Protein AF-A0A0U4E727-F1 (afdb_monomer_lite)

Sequence (83 aa):
MLRNTLSPRCLPYALKRIADRLTRAREPFGLFVLRNDILLIKTATTRFESELKRASVQQHLVGVYDQRARLEDVTADLREHVR

Structure (mmCIF, N/CA/C/O backbone):
data_AF-A0A0U4E727-F1
#
_entry.id   AF-A0A0U4E727-F1
#
loop_
_atom_site.group_PDB
_atom_site.id
_atom_site.type_symbol
_atom_site.label_atom_id
_atom_site.label_alt_id
_atom_site.label_comp_id
_atom_site.label_asym_id
_atom_site.label_entity_id
_atom_site.label_seq_id
_atom_site.pdbx_PDB_ins_code
_atom_site.Cartn_x
_atom_site.Cartn_y
_atom_site.Cartn_z
_atom_site.occupancy
_atom_site.B_iso_or_equiv
_atom_site.auth_seq_id
_atom_site.auth_comp_id
_atom_site.auth_asym_id
_atom_site.auth_atom_id
_atom_site.pdbx_PDB_model_num
ATOM 1 N N . MET A 1 1 ? -6.311 5.034 -20.575 1.00 45.12 1 MET A N 1
ATOM 2 C CA . MET A 1 1 ? -6.001 5.641 -19.261 1.00 45.12 1 MET A CA 1
ATOM 3 C C . MET A 1 1 ? -4.518 5.460 -18.987 1.00 45.12 1 MET A C 1
ATOM 5 O O . MET A 1 1 ? -4.069 4.321 -18.929 1.00 45.12 1 MET A O 1
ATOM 9 N N . LEU A 1 2 ? -3.748 6.545 -18.886 1.00 48.38 2 LEU A N 1
ATOM 10 C CA . LEU A 1 2 ? -2.358 6.482 -18.425 1.00 48.38 2 LEU A CA 1
ATOM 11 C C . LEU A 1 2 ? -2.396 6.112 -16.936 1.00 48.38 2 LEU A C 1
ATOM 13 O O . LEU A 1 2 ? -2.803 6.931 -16.117 1.00 48.38 2 LEU A O 1
ATOM 17 N N . ARG A 1 3 ? -2.076 4.858 -16.595 1.00 57.97 3 ARG A N 1
ATOM 18 C CA . ARG A 1 3 ? -1.849 4.475 -15.197 1.00 57.97 3 ARG A CA 1
ATOM 19 C C . ARG A 1 3 ? -0.583 5.200 -14.760 1.00 57.97 3 ARG A C 1
ATOM 21 O O . ARG A 1 3 ? 0.470 4.960 -15.343 1.00 57.97 3 ARG A O 1
ATOM 28 N N . ASN A 1 4 ? -0.699 6.104 -13.794 1.00 65.44 4 ASN A N 1
ATOM 29 C CA . ASN A 1 4 ? 0.473 6.650 -13.125 1.00 65.44 4 ASN A CA 1
ATOM 30 C C . ASN A 1 4 ? 1.281 5.501 -12.536 1.00 65.44 4 ASN A C 1
ATOM 32 O O . ASN A 1 4 ? 0.718 4.654 -11.848 1.00 65.44 4 ASN A O 1
ATOM 36 N N . THR A 1 5 ? 2.569 5.463 -12.840 1.00 70.75 5 THR A N 1
ATOM 37 C CA . THR A 1 5 ? 3.438 4.337 -12.519 1.00 70.75 5 THR A CA 1
ATOM 38 C C . THR A 1 5 ? 4.568 4.779 -11.621 1.00 70.75 5 THR A C 1
ATOM 40 O O . THR A 1 5 ? 5.122 5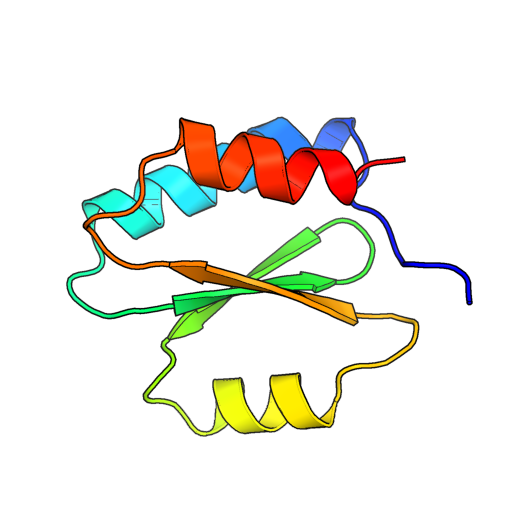.865 -11.781 1.00 70.75 5 THR A O 1
ATOM 43 N N . LEU A 1 6 ? 4.928 3.915 -10.680 1.00 76.75 6 LEU A N 1
ATOM 44 C CA . LEU A 1 6 ? 6.061 4.150 -9.809 1.00 76.75 6 LEU A CA 1
ATOM 45 C C . LEU A 1 6 ? 7.346 4.127 -10.647 1.00 76.75 6 LEU A C 1
ATOM 47 O O . LEU A 1 6 ? 7.571 3.191 -11.412 1.00 76.75 6 LEU A O 1
ATOM 51 N N . SER A 1 7 ? 8.212 5.127 -10.484 1.00 79.00 7 SER A N 1
ATOM 52 C CA . SER A 1 7 ? 9.524 5.094 -11.130 1.00 79.00 7 SER A CA 1
ATOM 53 C C . SER A 1 7 ? 10.348 3.914 -10.590 1.00 79.00 7 SER A C 1
ATOM 55 O O . SER A 1 7 ? 10.405 3.736 -9.366 1.00 79.00 7 SER A O 1
ATOM 57 N N . PRO A 1 8 ? 11.083 3.170 -11.441 1.00 81.88 8 PRO A N 1
ATOM 58 C CA . PRO A 1 8 ? 11.970 2.093 -10.993 1.00 81.88 8 PRO A CA 1
ATOM 59 C C . PRO A 1 8 ? 12.983 2.545 -9.933 1.00 81.88 8 PRO A C 1
ATOM 61 O O . PRO A 1 8 ? 13.360 1.776 -9.053 1.00 81.88 8 PRO A 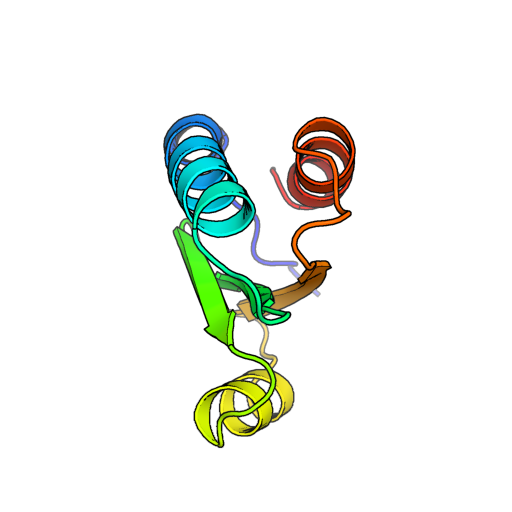O 1
ATOM 64 N N . ARG A 1 9 ? 13.393 3.820 -9.976 1.00 84.12 9 ARG A N 1
ATOM 65 C CA . ARG A 1 9 ? 14.329 4.416 -9.009 1.00 84.12 9 ARG A CA 1
ATOM 66 C C . ARG A 1 9 ? 13.725 4.581 -7.613 1.00 84.12 9 ARG A C 1
ATOM 68 O O . ARG A 1 9 ? 14.457 4.569 -6.630 1.00 84.12 9 ARG A O 1
ATOM 75 N N . CYS A 1 10 ? 12.406 4.728 -7.520 1.00 83.12 10 CYS A N 1
ATOM 76 C CA . CYS A 1 10 ? 11.682 4.911 -6.262 1.00 83.12 10 CYS A CA 1
ATOM 77 C C . CYS A 1 10 ? 11.284 3.574 -5.619 1.00 83.12 10 CYS A C 1
ATOM 79 O O . CYS A 1 10 ? 11.006 3.530 -4.420 1.00 83.12 10 CYS A O 1
ATOM 81 N N . LEU A 1 11 ? 11.312 2.478 -6.387 1.00 85.06 11 LEU A N 1
ATOM 82 C CA . LEU A 1 11 ? 10.923 1.142 -5.938 1.00 85.06 11 LEU A CA 1
ATOM 83 C C . LEU A 1 11 ? 11.686 0.663 -4.685 1.00 85.06 11 LEU A C 1
ATOM 85 O O . LEU A 1 11 ? 11.023 0.239 -3.740 1.00 85.06 11 LEU A O 1
ATOM 89 N N . PRO A 1 12 ? 13.027 0.779 -4.579 1.00 88.75 12 PRO A N 1
ATOM 90 C CA . PRO A 1 12 ? 13.740 0.323 -3.382 1.00 88.75 12 PRO A CA 1
ATOM 91 C C . PRO A 1 12 ? 13.322 1.079 -2.113 1.00 88.75 12 PRO A C 1
ATOM 93 O O . PRO A 1 12 ? 13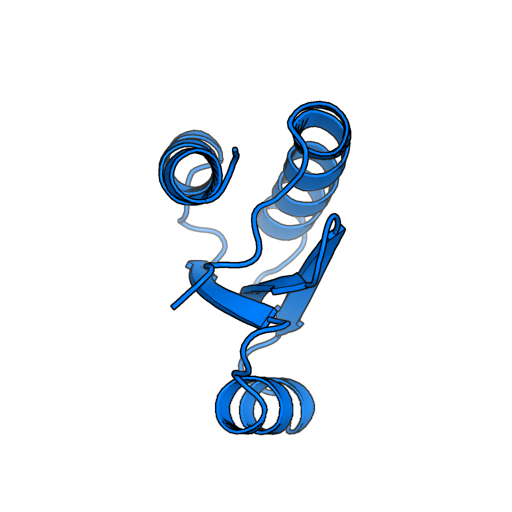.179 0.490 -1.042 1.00 88.75 12 PRO A O 1
ATOM 96 N N . TYR A 1 13 ? 13.086 2.388 -2.235 1.00 88.81 13 TYR A N 1
ATOM 97 C CA . TYR A 1 13 ? 12.646 3.222 -1.117 1.00 88.81 13 TYR A CA 1
ATOM 98 C C . TYR A 1 13 ? 11.208 2.893 -0.697 1.00 88.81 13 TYR A C 1
ATOM 100 O O . TYR A 1 13 ? 10.914 2.786 0.496 1.00 88.81 13 TYR A O 1
ATOM 108 N N . ALA A 1 14 ? 10.330 2.666 -1.676 1.00 88.31 14 ALA A N 1
ATOM 109 C CA . ALA A 1 14 ? 8.961 2.229 -1.448 1.00 88.31 14 ALA A CA 1
ATOM 110 C C . ALA A 1 14 ? 8.913 0.885 -0.702 1.00 88.31 14 ALA A C 1
ATOM 112 O O . ALA A 1 14 ? 8.263 0.778 0.339 1.00 88.31 14 ALA A O 1
ATOM 113 N N . LEU A 1 15 ? 9.670 -0.112 -1.170 1.00 90.56 15 LEU A N 1
ATOM 114 C CA . LEU A 1 15 ? 9.734 -1.435 -0.545 1.00 90.56 15 LEU A CA 1
ATOM 115 C C . LEU A 1 15 ? 10.252 -1.377 0.892 1.00 90.56 15 LEU A C 1
ATOM 117 O O . LEU A 1 15 ? 9.694 -2.038 1.764 1.00 90.56 15 LEU A O 1
ATOM 121 N N . LYS A 1 16 ? 11.254 -0.535 1.175 1.00 91.31 16 LYS A N 1
ATOM 122 C CA . LYS A 1 16 ? 11.743 -0.334 2.545 1.00 91.31 16 LYS A CA 1
ATOM 123 C C . LYS A 1 16 ? 10.641 0.188 3.473 1.00 91.31 16 LYS A C 1
ATOM 125 O O . LYS A 1 16 ? 10.431 -0.367 4.547 1.00 91.31 16 LYS A O 1
ATOM 130 N N . ARG A 1 17 ? 9.894 1.212 3.046 1.00 90.62 17 ARG A N 1
ATOM 131 C CA . ARG A 1 17 ? 8.776 1.771 3.830 1.00 90.62 17 ARG A CA 1
ATOM 132 C C . ARG A 1 17 ? 7.656 0.754 4.048 1.00 90.62 17 ARG A C 1
ATOM 134 O O . ARG A 1 17 ? 7.053 0.739 5.118 1.00 90.62 17 ARG A O 1
ATOM 141 N N . ILE A 1 18 ? 7.375 -0.081 3.049 1.00 90.75 18 ILE A N 1
ATOM 142 C CA . ILE A 1 18 ? 6.390 -1.164 3.146 1.00 90.75 18 ILE A CA 1
ATOM 143 C C . ILE A 1 18 ? 6.859 -2.217 4.150 1.00 90.75 18 ILE A C 1
ATOM 145 O O . ILE A 1 18 ? 6.087 -2.586 5.028 1.00 90.75 18 ILE A O 1
ATOM 149 N N . ALA A 1 19 ? 8.118 -2.653 4.083 1.00 90.69 19 ALA A N 1
ATOM 150 C CA . ALA A 1 19 ? 8.685 -3.619 5.023 1.00 90.69 19 ALA A CA 1
ATOM 151 C C . ALA A 1 19 ? 8.640 -3.103 6.473 1.00 90.69 19 ALA A C 1
ATOM 153 O O . ALA A 1 19 ? 8.185 -3.804 7.380 1.00 90.69 19 ALA A O 1
ATOM 154 N N . ASP A 1 20 ? 9.015 -1.838 6.687 1.00 89.88 20 ASP A N 1
ATOM 155 C CA . ASP A 1 20 ? 8.897 -1.173 7.990 1.00 89.88 20 ASP A CA 1
ATOM 156 C C . ASP A 1 20 ? 7.438 -1.111 8.467 1.00 89.88 20 ASP A C 1
ATOM 158 O O . ASP A 1 20 ? 7.152 -1.183 9.664 1.00 89.88 20 ASP A O 1
ATOM 162 N N . ARG A 1 21 ? 6.486 -0.978 7.538 1.00 88.12 21 ARG A N 1
ATOM 163 C CA . ARG A 1 21 ? 5.063 -0.944 7.868 1.00 88.12 21 ARG A CA 1
ATOM 164 C C . ARG A 1 21 ? 4.517 -2.326 8.206 1.00 88.12 21 ARG A C 1
ATOM 166 O O . ARG A 1 21 ? 3.824 -2.429 9.210 1.00 88.12 21 ARG A O 1
ATOM 173 N N . LEU A 1 22 ? 4.849 -3.357 7.433 1.00 87.94 22 LEU A N 1
ATOM 174 C CA . LEU A 1 22 ? 4.438 -4.747 7.668 1.00 87.94 22 LEU A CA 1
ATOM 175 C C . LEU A 1 22 ? 4.941 -5.266 9.019 1.00 87.94 22 LEU A C 1
ATOM 177 O O . LEU A 1 22 ? 4.207 -5.931 9.739 1.00 87.94 22 LEU A O 1
ATOM 181 N N . THR A 1 23 ? 6.168 -4.903 9.397 1.00 85.75 23 THR A N 1
ATOM 182 C CA . THR A 1 23 ? 6.763 -5.317 10.679 1.00 85.75 23 THR A CA 1
ATOM 183 C C . THR A 1 23 ? 6.165 -4.596 11.888 1.00 85.75 23 THR A C 1
ATOM 185 O O . THR A 1 23 ? 6.102 -5.167 12.975 1.00 85.75 23 THR A O 1
ATOM 188 N N . ARG A 1 24 ? 5.725 -3.339 11.731 1.00 81.81 24 ARG A N 1
ATOM 189 C CA . ARG A 1 24 ? 5.254 -2.497 12.849 1.00 81.81 24 ARG A CA 1
ATOM 190 C C . ARG A 1 24 ? 3.734 -2.401 12.971 1.00 81.81 24 ARG A C 1
ATOM 192 O O . ARG A 1 24 ? 3.235 -2.043 14.037 1.00 81.81 24 ARG A O 1
ATOM 199 N N . ALA A 1 25 ? 2.985 -2.622 11.895 1.00 72.12 25 ALA A N 1
ATOM 200 C CA . ALA A 1 25 ? 1.543 -2.414 11.876 1.00 72.12 25 ALA A CA 1
ATOM 201 C C . ALA A 1 25 ? 0.792 -3.707 12.214 1.00 72.12 25 ALA A C 1
ATOM 203 O O . ALA A 1 25 ? 0.796 -4.656 11.443 1.00 72.12 25 ALA A O 1
ATOM 204 N N . ARG A 1 26 ? 0.060 -3.697 13.333 1.00 75.50 26 ARG A N 1
ATOM 205 C CA . ARG A 1 26 ? -0.949 -4.727 13.651 1.00 75.50 26 ARG A CA 1
ATOM 206 C C . ARG A 1 26 ? -2.272 -4.531 12.903 1.00 75.50 26 ARG A C 1
ATOM 208 O O . ARG A 1 26 ? -3.169 -5.356 13.013 1.00 75.50 26 ARG A O 1
ATOM 215 N N . GLU A 1 27 ? -2.405 -3.418 12.185 1.00 84.94 27 GLU A N 1
ATOM 216 C CA . GLU A 1 27 ? -3.633 -3.002 11.507 1.00 84.94 27 GLU A CA 1
ATOM 217 C C . GLU A 1 27 ? -3.434 -3.009 9.987 1.00 84.94 27 GLU A C 1
ATOM 219 O O . GLU A 1 27 ? -2.357 -2.600 9.528 1.00 84.94 27 GLU A O 1
ATOM 224 N N . PRO A 1 28 ? -4.465 -3.384 9.206 1.00 91.56 28 PRO A N 1
ATOM 225 C CA . PRO A 1 28 ? -4.407 -3.309 7.754 1.00 91.56 28 PRO A CA 1
ATOM 226 C C . PRO A 1 28 ? -4.160 -1.883 7.243 1.00 91.56 28 PRO A C 1
ATOM 228 O O . PRO A 1 28 ? -4.609 -0.883 7.822 1.00 91.56 28 PRO A O 1
ATOM 231 N N . PHE A 1 29 ? -3.461 -1.779 6.119 1.00 92.38 29 PHE A N 1
ATOM 232 C CA . PHE A 1 29 ? -3.190 -0.524 5.432 1.00 92.38 29 PHE A CA 1
ATOM 233 C C . PHE A 1 29 ? -3.377 -0.663 3.920 1.00 92.38 29 PHE A C 1
ATOM 235 O O . PHE A 1 29 ? -3.048 -1.682 3.324 1.00 92.38 29 PHE A O 1
ATOM 242 N N . GLY A 1 30 ? -3.885 0.392 3.293 1.00 92.12 30 GLY A N 1
ATOM 243 C CA . GLY A 1 30 ? -3.882 0.555 1.848 1.00 92.12 30 GLY A CA 1
ATOM 244 C C . GLY A 1 30 ? -2.543 1.066 1.343 1.00 92.12 30 GLY A C 1
ATOM 245 O O . GLY A 1 30 ? -1.957 1.974 1.942 1.00 92.12 30 GLY A O 1
ATOM 246 N N . LEU A 1 31 ? -2.099 0.508 0.223 1.00 92.44 31 LEU A N 1
ATOM 247 C CA . LEU A 1 31 ? -0.943 0.942 -0.547 1.00 92.44 31 LEU A CA 1
ATOM 248 C C . LEU A 1 31 ? -1.423 1.661 -1.804 1.00 92.44 31 LEU A C 1
ATOM 250 O O . LEU A 1 31 ? -1.962 1.037 -2.713 1.00 92.44 31 LEU A O 1
ATOM 254 N N . PHE A 1 32 ? -1.201 2.965 -1.871 1.00 91.12 32 PHE A N 1
ATOM 255 C CA . PHE A 1 32 ? -1.520 3.769 -3.044 1.00 91.12 32 PHE A CA 1
ATOM 256 C C . PHE A 1 32 ? -0.234 4.166 -3.759 1.00 91.12 32 PHE A C 1
ATOM 258 O O . PHE A 1 32 ? 0.744 4.539 -3.110 1.00 91.12 32 PHE A O 1
ATOM 265 N N . VAL A 1 33 ? -0.252 4.144 -5.088 1.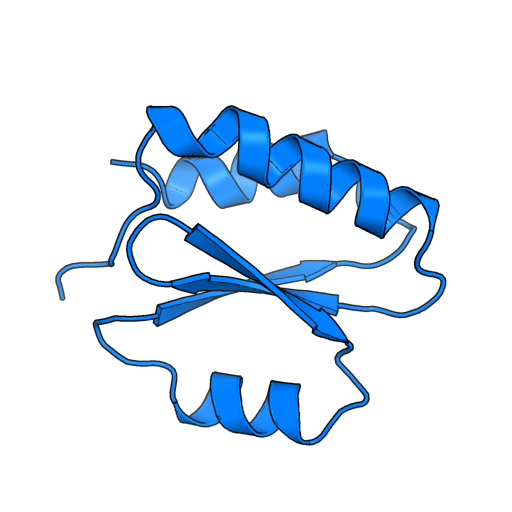00 88.12 33 VAL A N 1
ATOM 266 C CA . VAL A 1 33 ? 0.761 4.814 -5.910 1.00 88.12 33 VAL A CA 1
ATOM 267 C C . VAL A 1 33 ? 0.247 6.211 -6.216 1.00 88.12 33 VAL A C 1
ATOM 269 O O . VAL A 1 33 ? -0.846 6.361 -6.760 1.00 88.12 33 VAL A O 1
ATOM 272 N N . LEU A 1 34 ? 1.034 7.228 -5.874 1.00 85.06 34 LEU A N 1
ATOM 273 C CA . LEU A 1 34 ? 0.762 8.635 -6.148 1.00 85.06 34 LEU A CA 1
ATOM 274 C C . LEU A 1 34 ? 1.926 9.198 -6.961 1.00 85.06 34 LEU A C 1
ATOM 276 O O . LEU A 1 34 ? 3.006 9.458 -6.428 1.00 85.06 34 LEU A O 1
ATOM 280 N N . ARG A 1 35 ? 1.697 9.425 -8.257 1.00 78.88 35 ARG A N 1
ATOM 281 C CA . ARG A 1 35 ? 2.746 9.840 -9.206 1.00 78.88 35 ARG A CA 1
ATOM 282 C C . ARG A 1 35 ? 3.936 8.864 -9.164 1.00 78.88 35 ARG A C 1
ATOM 284 O O . ARG A 1 35 ? 3.796 7.761 -9.668 1.00 78.88 35 ARG A O 1
ATOM 291 N N . ASN A 1 36 ? 5.043 9.253 -8.524 1.00 77.62 36 ASN A N 1
ATOM 292 C CA . ASN A 1 36 ? 6.281 8.473 -8.399 1.00 77.62 36 ASN A CA 1
ATOM 293 C C . ASN A 1 36 ? 6.573 8.014 -6.958 1.00 77.62 36 ASN A C 1
ATOM 295 O O . ASN A 1 36 ? 7.678 7.552 -6.685 1.00 77.62 36 ASN A O 1
ATOM 299 N N . ASP A 1 37 ? 5.629 8.168 -6.031 1.00 83.00 37 ASP A N 1
ATOM 300 C CA . ASP A 1 37 ? 5.793 7.780 -4.628 1.00 83.00 37 ASP A CA 1
ATOM 301 C C . ASP A 1 37 ? 4.669 6.837 -4.184 1.00 83.00 37 ASP A C 1
ATOM 303 O O . ASP A 1 37 ? 3.657 6.662 -4.869 1.00 83.00 37 ASP A O 1
ATOM 307 N N . ILE A 1 38 ? 4.857 6.229 -3.017 1.00 88.19 38 ILE A N 1
ATOM 308 C CA . ILE A 1 38 ? 3.862 5.405 -2.351 1.00 88.19 38 ILE A CA 1
ATOM 309 C C . ILE A 1 38 ? 3.273 6.109 -1.133 1.00 88.19 38 ILE A C 1
ATOM 311 O O . ILE A 1 38 ? 3.949 6.791 -0.351 1.00 88.19 38 ILE A O 1
ATOM 315 N N . LEU A 1 39 ? 1.990 5.861 -0.921 1.00 89.81 39 LEU A N 1
ATOM 316 C CA . LEU A 1 39 ? 1.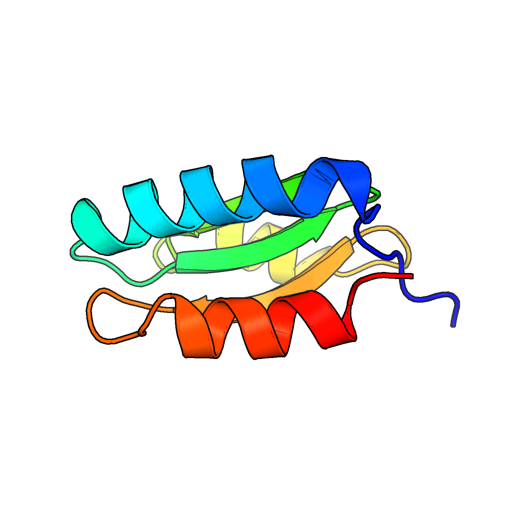258 6.317 0.242 1.00 89.81 39 LEU A CA 1
ATOM 317 C C . LEU A 1 39 ? 0.668 5.110 0.972 1.00 89.81 39 LEU A C 1
ATOM 319 O O . LEU A 1 39 ? -0.061 4.310 0.394 1.00 89.81 39 LEU A O 1
ATOM 323 N N . LEU A 1 40 ? 1.008 4.989 2.256 1.00 91.25 40 LEU A N 1
ATOM 324 C CA . LEU A 1 40 ? 0.545 3.920 3.139 1.00 91.25 40 LEU A CA 1
ATOM 325 C C . LEU A 1 40 ? -0.465 4.508 4.119 1.00 91.25 40 LEU A C 1
ATOM 327 O O . LEU A 1 40 ? -0.106 5.374 4.920 1.00 91.25 40 LEU A O 1
ATOM 331 N N . ILE A 1 41 ? -1.718 4.061 4.070 1.00 91.19 41 ILE A N 1
ATOM 332 C CA . ILE A 1 41 ? -2.790 4.612 4.911 1.00 91.19 41 ILE A CA 1
ATOM 333 C C . ILE A 1 41 ? -3.486 3.483 5.652 1.00 91.19 41 ILE A C 1
ATOM 335 O O . ILE A 1 41 ? -3.916 2.517 5.039 1.00 91.19 41 ILE A O 1
ATOM 339 N N . LYS A 1 42 ? -3.639 3.617 6.971 1.00 91.88 42 LYS A N 1
ATOM 340 C CA . LYS A 1 42 ? -4.466 2.703 7.770 1.00 91.88 42 LYS A CA 1
ATOM 341 C C . LYS A 1 42 ? -5.895 2.662 7.234 1.00 91.88 42 LYS A C 1
ATOM 343 O O . LYS A 1 42 ? -6.501 3.718 7.058 1.00 91.88 42 LYS A O 1
ATOM 348 N N . THR A 1 43 ? -6.449 1.469 7.053 1.00 89.44 43 THR A N 1
ATOM 349 C CA . THR A 1 43 ? -7.807 1.307 6.509 1.00 89.44 43 THR A CA 1
ATOM 350 C C . THR A 1 43 ? -8.882 1.897 7.420 1.00 89.44 43 THR A C 1
ATOM 352 O O . THR A 1 43 ? -9.835 2.490 6.930 1.00 89.44 43 THR A O 1
ATOM 355 N N . ALA A 1 44 ? -8.691 1.830 8.740 1.00 89.12 44 ALA A N 1
ATOM 356 C CA . ALA A 1 44 ? -9.599 2.381 9.750 1.00 89.12 44 ALA A CA 1
ATOM 357 C C . ALA A 1 44 ? -9.483 3.914 9.914 1.00 89.12 44 ALA A C 1
ATOM 359 O O . ALA A 1 44 ? -9.482 4.432 11.029 1.00 89.12 44 ALA A O 1
ATOM 360 N N . THR A 1 45 ? -9.312 4.661 8.819 1.00 89.25 45 THR A N 1
ATOM 361 C CA . THR A 1 45 ? -9.230 6.129 8.853 1.00 89.25 45 THR A CA 1
ATOM 362 C C . THR A 1 45 ? -10.084 6.760 7.762 1.00 89.25 45 THR A C 1
ATOM 364 O O . THR A 1 45 ? -10.123 6.283 6.632 1.00 89.25 45 THR A O 1
ATOM 367 N N . THR A 1 46 ? -10.686 7.913 8.057 1.00 89.50 46 THR A N 1
ATOM 368 C CA . THR A 1 46 ? -11.414 8.733 7.066 1.00 89.50 46 THR A CA 1
ATOM 369 C C . THR A 1 46 ? -10.528 9.161 5.891 1.00 89.50 46 THR A C 1
ATOM 371 O O . THR A 1 46 ? -11.008 9.395 4.779 1.00 89.50 46 THR A O 1
ATOM 374 N N . ARG A 1 47 ? -9.208 9.221 6.112 1.00 88.50 47 ARG A N 1
ATOM 375 C CA . ARG A 1 47 ? -8.210 9.460 5.066 1.00 88.50 47 ARG A CA 1
ATOM 376 C C . ARG A 1 47 ? -8.192 8.341 4.027 1.00 88.50 47 ARG A C 1
ATOM 378 O O . ARG A 1 47 ? -8.105 8.644 2.845 1.00 88.50 47 ARG A O 1
ATOM 385 N N . PHE A 1 48 ? -8.291 7.079 4.442 1.00 89.56 48 PHE A N 1
ATOM 386 C CA . PHE A 1 48 ? -8.320 5.945 3.516 1.00 89.56 48 PHE A CA 1
ATOM 387 C C . PHE A 1 48 ? -9.538 6.016 2.591 1.00 89.56 48 PHE A C 1
ATOM 389 O O . PHE A 1 48 ? -9.392 5.933 1.375 1.00 89.56 48 PHE A O 1
ATOM 396 N N . GLU A 1 49 ? -10.722 6.278 3.149 1.00 87.69 49 GLU A N 1
ATOM 397 C CA . GLU A 1 49 ? -11.948 6.461 2.361 1.00 87.69 49 GLU A CA 1
ATOM 398 C C . GLU A 1 49 ? -11.864 7.659 1.412 1.00 87.69 49 GLU A C 1
ATOM 400 O O . GLU A 1 49 ? -12.341 7.603 0.278 1.00 87.69 49 GLU A O 1
ATOM 405 N N . SER A 1 50 ? -11.242 8.749 1.866 1.00 87.50 50 SER A N 1
ATOM 406 C CA . SER A 1 50 ? -11.040 9.940 1.043 1.00 87.50 50 SER A CA 1
ATOM 407 C C . SER A 1 50 ? -10.123 9.650 -0.142 1.00 87.50 50 SER A C 1
ATOM 409 O O . SER A 1 50 ? -10.441 10.058 -1.255 1.00 87.50 50 SER A O 1
ATOM 411 N N . GLU A 1 51 ? -9.022 8.922 0.060 1.00 86.12 51 GLU A N 1
ATOM 412 C CA . GLU A 1 51 ? -8.114 8.569 -1.038 1.00 86.12 51 GLU A CA 1
ATOM 413 C C . GLU A 1 51 ? -8.699 7.516 -1.983 1.00 86.12 51 GLU A C 1
ATOM 415 O O . GLU A 1 51 ? -8.509 7.622 -3.193 1.00 86.12 51 GLU A O 1
ATOM 420 N N . LEU A 1 52 ? -9.499 6.573 -1.474 1.00 84.00 52 LEU A N 1
ATOM 421 C CA . LEU A 1 52 ? -10.301 5.674 -2.310 1.00 84.00 52 LEU A CA 1
ATOM 422 C C . LEU A 1 52 ? -11.234 6.453 -3.246 1.00 84.00 52 LEU A C 1
ATOM 424 O O . LEU A 1 52 ? -11.280 6.180 -4.442 1.00 84.00 52 LEU A O 1
ATOM 428 N N . LYS A 1 53 ? -11.948 7.456 -2.719 1.00 83.25 53 LYS A N 1
ATOM 429 C CA . LYS A 1 53 ? -12.851 8.311 -3.511 1.00 83.25 53 LYS A CA 1
ATOM 430 C C . LYS A 1 53 ? -12.099 9.231 -4.475 1.00 83.25 53 LYS A C 1
ATOM 432 O O . LYS A 1 53 ? -12.628 9.578 -5.524 1.00 83.25 53 LYS A O 1
ATOM 437 N N . ARG A 1 54 ? -10.873 9.631 -4.125 1.00 75.69 54 ARG A N 1
ATOM 438 C CA . ARG A 1 54 ? -9.986 10.468 -4.948 1.00 75.69 54 ARG A CA 1
ATOM 439 C C . ARG A 1 54 ? -9.140 9.666 -5.935 1.00 75.69 54 ARG A C 1
ATOM 441 O O . ARG A 1 54 ? -8.240 10.262 -6.537 1.00 75.69 54 ARG A O 1
ATOM 448 N N . ALA A 1 55 ? -9.366 8.359 -6.083 1.00 66.12 55 ALA A N 1
ATOM 449 C CA . ALA A 1 55 ? -8.711 7.559 -7.111 1.00 66.12 55 ALA A CA 1
ATOM 450 C C . ALA A 1 55 ? -8.878 8.277 -8.459 1.00 66.12 55 ALA A C 1
ATOM 452 O O . ALA A 1 55 ? -9.980 8.446 -8.976 1.00 66.12 55 ALA A O 1
ATOM 453 N N . SER A 1 56 ? -7.775 8.813 -8.965 1.00 65.88 56 SER A N 1
ATOM 454 C CA . SER A 1 56 ? -7.739 9.723 -10.108 1.00 65.88 56 SER A CA 1
ATOM 455 C C . SER A 1 56 ? -6.677 9.232 -11.076 1.00 65.88 56 SER A C 1
ATOM 457 O O . SER A 1 56 ? -5.941 8.294 -10.785 1.00 65.88 56 SER A O 1
ATOM 459 N N . VAL A 1 57 ? -6.510 9.905 -12.215 1.00 62.81 57 VAL A N 1
ATOM 460 C CA . VAL A 1 57 ? -5.375 9.622 -13.113 1.00 62.81 57 VAL A CA 1
ATOM 461 C C . VAL A 1 57 ? -4.042 9.696 -12.354 1.00 62.81 57 VAL A C 1
ATOM 463 O O . VAL A 1 57 ? -3.091 9.001 -12.700 1.00 62.81 57 VAL A O 1
ATOM 466 N N . GLN A 1 58 ? -3.979 10.508 -11.287 1.00 67.00 58 GLN A N 1
ATOM 467 C CA . GLN A 1 58 ? -2.740 10.741 -10.563 1.00 67.00 58 GLN A CA 1
ATOM 468 C C . GLN A 1 58 ? -2.431 9.730 -9.453 1.00 67.00 58 GLN A C 1
ATOM 470 O O . GLN A 1 58 ? -1.271 9.653 -9.029 1.00 67.00 58 GLN A O 1
ATOM 475 N N . GLN A 1 59 ? -3.431 8.965 -9.005 1.00 79.94 59 GLN A N 1
ATOM 476 C CA . GLN A 1 59 ? -3.275 7.994 -7.929 1.00 79.94 59 GLN A CA 1
ATOM 477 C C . GLN A 1 59 ? -4.217 6.803 -8.046 1.00 79.94 59 GLN A C 1
ATOM 479 O O . GLN A 1 59 ? -5.389 6.960 -8.383 1.00 79.94 59 GLN A O 1
ATOM 484 N N . HIS A 1 60 ? -3.727 5.622 -7.688 1.00 84.94 60 HIS A N 1
ATOM 485 C CA . HIS A 1 60 ? -4.549 4.421 -7.623 1.00 84.94 60 HIS A CA 1
ATOM 486 C C . HIS A 1 60 ? -4.132 3.529 -6.454 1.00 84.94 60 HIS A C 1
ATOM 488 O O . HIS A 1 60 ? -2.985 3.555 -6.002 1.00 84.94 60 HIS A O 1
ATOM 494 N N . LEU A 1 61 ? -5.097 2.757 -5.960 1.00 89.31 61 LEU A N 1
ATOM 495 C CA . LEU A 1 61 ? -4.873 1.721 -4.963 1.00 89.31 61 LEU A CA 1
ATOM 496 C C . LEU A 1 61 ? -4.222 0.512 -5.642 1.00 89.31 61 LEU A C 1
ATOM 498 O O . LEU A 1 61 ? -4.750 0.017 -6.634 1.00 89.31 61 LEU A O 1
ATOM 502 N N . VAL A 1 62 ? -3.104 0.049 -5.090 1.00 89.81 62 VAL A N 1
ATOM 503 C CA . VAL A 1 62 ? -2.454 -1.212 -5.474 1.00 89.81 62 VAL A CA 1
ATOM 504 C C . VAL A 1 62 ? -3.125 -2.370 -4.746 1.00 89.81 62 VAL A C 1
ATOM 506 O O . VAL A 1 62 ? -3.540 -3.341 -5.362 1.00 89.81 62 VAL A O 1
ATOM 509 N N . GLY A 1 63 ? -3.293 -2.232 -3.430 1.00 90.56 63 GLY A N 1
ATOM 510 C CA . GLY A 1 63 ? -3.871 -3.276 -2.598 1.00 90.56 63 GLY A CA 1
ATOM 511 C C . GLY A 1 63 ? -3.985 -2.866 -1.137 1.00 90.56 63 GLY A C 1
ATOM 512 O O . GLY A 1 63 ? -3.534 -1.790 -0.728 1.00 90.56 63 GLY A O 1
ATOM 513 N N . VAL A 1 64 ? -4.609 -3.735 -0.348 1.00 92.75 64 VAL A N 1
ATOM 514 C CA . VAL A 1 64 ? -4.695 -3.616 1.109 1.00 92.75 64 VAL A CA 1
ATOM 515 C C . VAL A 1 64 ? -3.926 -4.778 1.715 1.00 92.75 64 VAL A C 1
ATOM 517 O O . VAL A 1 64 ? -4.196 -5.930 1.392 1.00 92.75 64 VAL A O 1
ATOM 520 N N . TYR A 1 65 ? -2.993 -4.466 2.607 1.00 92.88 65 TYR A N 1
ATOM 521 C CA . TYR A 1 65 ? -2.094 -5.436 3.219 1.00 92.88 65 TYR A CA 1
ATOM 522 C C . TYR A 1 65 ? -2.152 -5.335 4.739 1.00 92.88 65 TYR A C 1
ATOM 524 O O . TYR A 1 65 ? -2.450 -4.280 5.302 1.00 92.88 65 TYR A O 1
ATOM 532 N N . ASP A 1 66 ? -1.844 -6.433 5.411 1.00 89.81 66 ASP A N 1
ATOM 533 C CA . ASP A 1 66 ? -1.722 -6.516 6.862 1.00 89.81 66 ASP A CA 1
ATOM 534 C C . ASP A 1 66 ? -0.423 -7.246 7.245 1.00 89.81 66 ASP A C 1
ATOM 536 O O . ASP A 1 66 ? 0.410 -7.554 6.395 1.00 89.81 66 ASP A O 1
ATOM 540 N N . GLN A 1 67 ? -0.247 -7.541 8.533 1.00 85.44 67 GLN A N 1
ATOM 541 C CA . GLN A 1 67 ? 0.925 -8.258 9.053 1.00 85.44 67 GLN A CA 1
ATOM 542 C C . GLN A 1 67 ? 1.116 -9.686 8.498 1.00 85.44 67 GLN A C 1
ATOM 544 O O . GLN A 1 67 ? 2.146 -10.303 8.759 1.00 85.44 67 GLN A O 1
ATOM 549 N N . ARG A 1 68 ? 0.127 -10.251 7.792 1.00 88.00 68 ARG A N 1
ATOM 550 C CA . ARG A 1 68 ? 0.213 -11.579 7.168 1.00 88.00 68 ARG A CA 1
ATOM 551 C C . ARG A 1 68 ? 0.759 -11.512 5.745 1.00 88.00 68 ARG A C 1
ATOM 553 O O . ARG A 1 68 ? 1.186 -12.543 5.230 1.00 88.00 68 ARG A O 1
ATOM 560 N N . ALA A 1 69 ? 0.747 -10.335 5.118 1.00 89.19 69 ALA A N 1
ATOM 561 C CA . ALA A 1 69 ? 1.285 -10.149 3.778 1.00 89.19 69 ALA A CA 1
ATOM 562 C C . ALA A 1 69 ? 2.811 -10.300 3.785 1.00 89.19 69 ALA A C 1
ATOM 564 O O . ALA A 1 69 ? 3.503 -9.729 4.636 1.00 89.19 69 ALA A O 1
ATOM 565 N N . ARG A 1 70 ? 3.357 -11.048 2.820 1.00 90.06 70 ARG A N 1
ATOM 566 C CA . ARG A 1 70 ? 4.807 -11.129 2.637 1.00 90.06 70 ARG A CA 1
ATOM 567 C C . ARG A 1 70 ? 5.263 -9.971 1.767 1.00 90.06 70 ARG A C 1
ATOM 569 O O . ARG A 1 70 ? 4.564 -9.544 0.853 1.00 90.06 70 ARG A O 1
ATOM 576 N N . LEU A 1 71 ? 6.475 -9.483 2.022 1.00 89.19 71 LEU A N 1
ATOM 577 C CA . LEU A 1 71 ? 7.057 -8.410 1.214 1.00 89.19 71 LEU A CA 1
ATOM 578 C C . LEU A 1 71 ? 7.173 -8.811 -0.268 1.00 89.19 71 LEU A C 1
ATOM 580 O O . LEU A 1 71 ? 7.052 -7.954 -1.138 1.00 89.19 71 LEU A O 1
ATOM 584 N N . GLU A 1 72 ? 7.386 -10.097 -0.549 1.00 90.75 72 GLU A N 1
ATOM 585 C CA . GLU A 1 72 ? 7.449 -10.657 -1.904 1.00 90.75 72 GLU A CA 1
ATOM 586 C C . GLU A 1 72 ? 6.132 -10.473 -2.665 1.00 90.75 72 GLU A C 1
ATOM 588 O O . GLU A 1 72 ? 6.159 -9.971 -3.788 1.00 90.75 72 GLU A O 1
ATOM 593 N N . ASP A 1 73 ? 4.999 -10.773 -2.021 1.00 90.00 73 ASP A N 1
ATOM 594 C CA . ASP A 1 73 ? 3.659 -10.608 -2.597 1.00 90.00 73 ASP A CA 1
ATOM 595 C C . ASP A 1 73 ? 3.405 -9.131 -2.935 1.00 90.00 73 ASP A C 1
ATOM 597 O O . ASP A 1 73 ? 3.074 -8.780 -4.065 1.00 90.00 73 ASP A O 1
ATOM 601 N N . VAL A 1 74 ? 3.695 -8.231 -1.985 1.00 88.88 74 VAL A N 1
ATOM 602 C CA . VAL A 1 74 ? 3.544 -6.782 -2.202 1.00 88.88 74 VAL A CA 1
ATOM 603 C C . VAL A 1 74 ? 4.472 -6.280 -3.311 1.00 88.88 74 VAL A C 1
ATOM 605 O O . VAL A 1 74 ? 4.124 -5.375 -4.065 1.00 88.88 74 VAL A O 1
ATOM 608 N N . THR A 1 75 ? 5.676 -6.846 -3.421 1.00 90.12 75 THR A N 1
ATOM 609 C CA . THR A 1 75 ? 6.639 -6.470 -4.462 1.00 90.12 75 THR A CA 1
ATOM 610 C C . THR A 1 75 ? 6.155 -6.892 -5.844 1.00 90.12 75 THR A C 1
ATOM 612 O O . THR A 1 75 ? 6.342 -6.132 -6.795 1.00 90.12 75 THR A O 1
ATOM 615 N N . ALA A 1 76 ? 5.558 -8.079 -5.967 1.00 88.81 76 ALA A N 1
ATOM 616 C CA . ALA A 1 76 ? 4.978 -8.555 -7.216 1.00 88.81 76 ALA A CA 1
ATOM 617 C C . ALA A 1 76 ? 3.862 -7.610 -7.682 1.00 88.81 76 ALA A C 1
ATOM 619 O O . ALA A 1 76 ? 3.959 -7.069 -8.784 1.00 88.81 76 ALA A O 1
ATOM 620 N N . ASP A 1 77 ? 2.914 -7.294 -6.796 1.00 88.06 77 ASP A N 1
ATOM 621 C CA . ASP A 1 77 ? 1.824 -6.356 -7.084 1.00 88.06 77 ASP A CA 1
ATOM 622 C C . ASP A 1 77 ? 2.361 -4.970 -7.464 1.00 88.06 77 ASP A C 1
ATOM 624 O O . ASP A 1 77 ? 1.928 -4.353 -8.436 1.00 88.06 77 ASP A O 1
ATOM 628 N N . LEU A 1 78 ? 3.355 -4.460 -6.730 1.00 86.69 78 LEU A N 1
ATOM 629 C CA . LEU A 1 78 ? 3.916 -3.134 -6.983 1.00 86.69 78 LEU A CA 1
ATOM 630 C C . LEU A 1 78 ? 4.656 -3.067 -8.328 1.00 86.69 78 LEU A C 1
ATOM 632 O O . LEU A 1 78 ? 4.618 -2.031 -8.991 1.00 86.69 78 LEU A O 1
ATOM 636 N N . ARG A 1 79 ? 5.304 -4.157 -8.761 1.00 86.19 79 ARG A N 1
ATOM 637 C CA . ARG A 1 79 ? 6.014 -4.233 -10.050 1.00 86.19 79 ARG A CA 1
ATOM 638 C C . ARG A 1 79 ? 5.080 -4.146 -11.251 1.00 86.19 79 ARG A C 1
ATOM 640 O O . ARG A 1 79 ? 5.480 -3.556 -12.249 1.00 86.19 79 ARG A O 1
ATOM 647 N N . GLU A 1 80 ? 3.843 -4.633 -11.152 1.00 84.19 80 GLU A N 1
ATOM 648 C CA . GLU A 1 80 ? 2.828 -4.440 -12.206 1.00 84.19 80 GLU A CA 1
ATOM 649 C C . GLU A 1 80 ? 2.486 -2.956 -12.436 1.00 84.19 80 GLU A C 1
ATOM 651 O O . GLU A 1 80 ? 1.950 -2.572 -13.480 1.00 84.19 80 GLU A O 1
ATOM 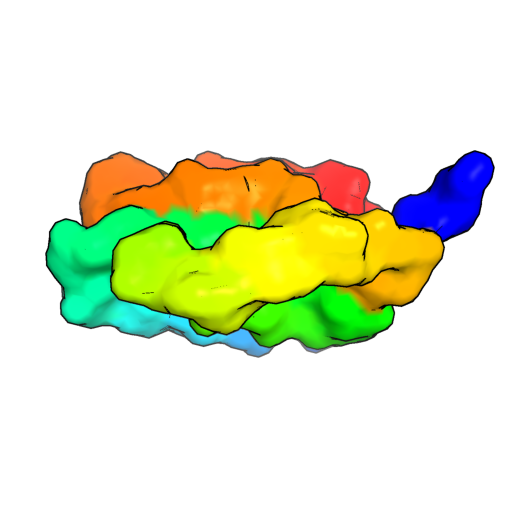656 N N . HIS A 1 81 ? 2.835 -2.108 -11.467 1.00 77.88 81 HIS A N 1
ATOM 657 C CA . HIS A 1 81 ? 2.561 -0.678 -11.446 1.00 77.88 81 HIS A CA 1
ATOM 658 C C . HIS A 1 81 ? 3.826 0.177 -11.643 1.00 77.88 81 HIS A C 1
ATOM 660 O O . HIS A 1 81 ? 3.772 1.397 -11.482 1.00 77.88 81 HIS A O 1
ATOM 666 N N . VAL A 1 82 ? 4.956 -0.430 -12.022 1.00 78.00 82 VAL A N 1
ATOM 667 C CA . VAL A 1 82 ? 6.213 0.250 -12.387 1.00 78.00 82 VAL A CA 1
ATOM 668 C C . VAL A 1 82 ? 6.328 0.315 -13.917 1.00 78.00 82 VAL A C 1
ATOM 670 O O . VAL A 1 82 ? 6.090 -0.682 -14.596 1.00 78.00 82 VAL A O 1
ATOM 673 N N . ARG A 1 83 ? 6.696 1.475 -14.475 1.00 67.31 83 ARG A N 1
ATOM 674 C CA . ARG A 1 83 ? 7.034 1.656 -15.901 1.00 67.31 83 ARG A CA 1
ATOM 675 C C . ARG A 1 83 ? 8.234 2.573 -16.065 1.00 67.31 83 ARG A C 1
ATOM 677 O O . ARG A 1 83 ? 8.391 3.488 -15.224 1.00 67.31 83 ARG A O 1
#

Radius of gyration: 11.97 Å; chains: 1; bounding box: 27×22×33 Å

Foldseek 3Di:
DQQQAAEPVCLVVQLVVVVVCLVPDQAKWWWKDFRHYIDTGGPPDPVVVVVCVVCDSRMDTLDIDHNVDDSVNVSVSNVVRHD

pLDDT: mean 83.83, std 9.74, range [45.12, 92.88]

Organism: NCBI:txid445709

Secondary structure (DSSP, 8-state):
-----B-TTTHHHHHHHHHHHHHH-SS-EEEEEETTEEEEEETTSHHHHHHHHT-BTTEEEEEEE-TTS-HHHHHHHHHTTB-